Protein AF-A0A530JZQ2-F1 (afdb_monomer_lite)

Structure (mmCIF, N/CA/C/O backbone):
data_AF-A0A530JZQ2-F1
#
_entry.id   AF-A0A530JZQ2-F1
#
loop_
_atom_site.group_PDB
_atom_site.id
_atom_site.type_symbol
_atom_site.label_atom_id
_atom_site.label_alt_id
_atom_site.label_comp_id
_atom_site.label_asym_id
_atom_site.label_entity_id
_atom_site.label_seq_id
_atom_site.pdbx_PDB_ins_code
_atom_site.Cartn_x
_atom_site.C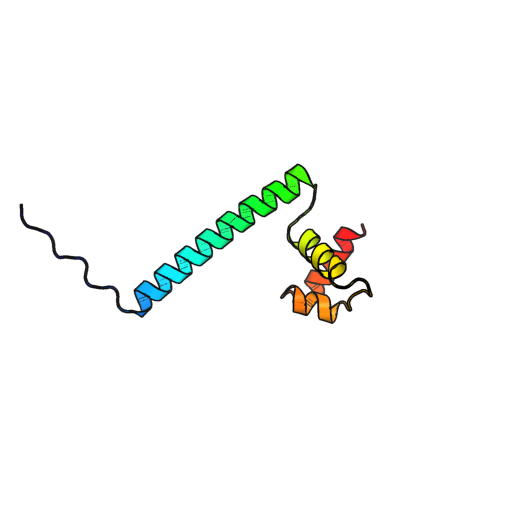artn_y
_atom_site.Cartn_z
_atom_site.occupancy
_atom_site.B_iso_or_equiv
_atom_site.auth_seq_id
_atom_site.auth_comp_id
_atom_site.auth_asym_id
_atom_site.auth_atom_id
_atom_site.pdbx_PDB_model_num
ATOM 1 N N . MET A 1 1 ? 18.252 9.742 -51.517 1.00 56.72 1 MET A N 1
ATOM 2 C CA . MET A 1 1 ? 18.048 9.786 -50.053 1.00 56.72 1 MET A CA 1
ATOM 3 C C . MET A 1 1 ? 18.892 8.682 -49.439 1.00 56.72 1 MET A C 1
ATOM 5 O O . MET A 1 1 ? 18.596 7.521 -49.677 1.00 56.72 1 MET A O 1
ATOM 9 N N . VAL A 1 2 ? 19.991 9.021 -48.760 1.00 49.62 2 VAL A N 1
ATOM 10 C CA . VAL A 1 2 ? 20.849 8.027 -48.094 1.00 49.62 2 VAL A CA 1
ATOM 11 C C . VAL A 1 2 ? 20.134 7.586 -46.821 1.00 49.62 2 VAL A C 1
ATOM 13 O O . VAL A 1 2 ? 19.890 8.409 -45.940 1.00 49.62 2 VAL A O 1
ATOM 16 N N . ALA A 1 3 ? 19.746 6.313 -46.751 1.00 56.12 3 ALA A N 1
ATOM 17 C CA . ALA A 1 3 ? 19.240 5.715 -45.525 1.00 56.12 3 ALA A CA 1
ATOM 18 C C . ALA A 1 3 ? 20.338 5.818 -44.456 1.00 56.12 3 ALA A C 1
ATOM 20 O O . ALA A 1 3 ? 21.430 5.276 -44.627 1.00 56.12 3 ALA A O 1
ATOM 21 N N . GLY A 1 4 ? 20.068 6.569 -43.386 1.00 69.06 4 GLY A N 1
ATOM 22 C CA . GLY A 1 4 ? 20.948 6.610 -42.222 1.00 69.06 4 GLY A CA 1
ATOM 23 C C . GLY A 1 4 ? 21.112 5.206 -41.621 1.00 69.06 4 GLY A C 1
ATOM 24 O O . GLY A 1 4 ? 20.242 4.354 -41.831 1.00 69.06 4 GLY A O 1
ATOM 25 N N . PRO A 1 5 ? 22.205 4.938 -40.885 1.00 69.62 5 PRO A N 1
ATOM 26 C CA . PRO A 1 5 ? 22.450 3.620 -40.314 1.00 69.62 5 P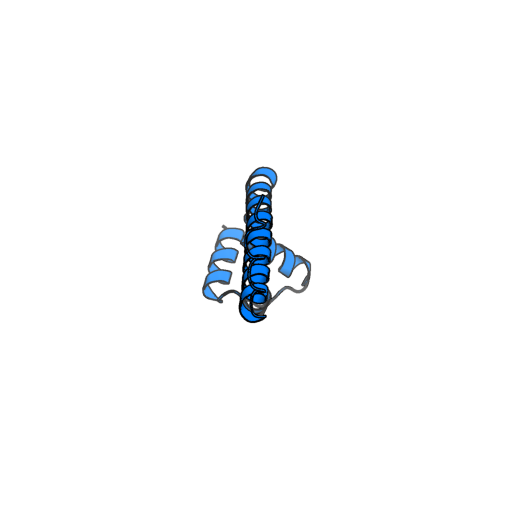RO A CA 1
ATOM 27 C C . PRO A 1 5 ? 21.263 3.196 -39.447 1.00 69.62 5 PRO A C 1
ATOM 29 O O . PRO A 1 5 ? 20.791 3.977 -38.616 1.00 69.62 5 PRO A O 1
ATOM 32 N N . LEU A 1 6 ? 20.787 1.960 -39.628 1.00 62.47 6 LEU A N 1
ATOM 33 C CA . LEU A 1 6 ? 19.820 1.365 -38.709 1.00 62.47 6 LEU A CA 1
ATOM 34 C C . LEU A 1 6 ? 20.412 1.426 -37.290 1.00 62.47 6 LEU A C 1
ATOM 36 O O . LEU A 1 6 ? 21.595 1.113 -37.120 1.00 62.47 6 LEU A O 1
ATOM 40 N N . PRO A 1 7 ? 19.638 1.851 -36.273 1.00 68.38 7 PRO A N 1
ATOM 41 C CA . PRO A 1 7 ? 20.138 1.913 -34.910 1.00 68.38 7 PRO A CA 1
ATOM 42 C C . PRO A 1 7 ? 20.656 0.531 -34.515 1.00 68.38 7 PRO A C 1
ATOM 44 O O . PRO A 1 7 ? 19.953 -0.468 -34.670 1.00 68.38 7 PRO A O 1
ATOM 47 N N . ALA A 1 8 ? 21.902 0.485 -34.039 1.00 67.19 8 ALA A N 1
ATOM 48 C CA . ALA A 1 8 ? 22.531 -0.759 -33.622 1.00 67.19 8 ALA A CA 1
ATOM 49 C C . ALA A 1 8 ? 21.621 -1.483 -32.613 1.00 67.19 8 ALA A C 1
ATOM 51 O O . ALA A 1 8 ? 21.084 -0.822 -31.713 1.00 67.19 8 ALA A O 1
ATOM 52 N N . PRO A 1 9 ? 21.437 -2.809 -32.745 1.00 64.19 9 PRO A N 1
ATOM 53 C CA . PRO A 1 9 ? 20.584 -3.562 -31.841 1.00 64.19 9 PRO A CA 1
ATOM 54 C C . PRO A 1 9 ? 21.049 -3.325 -30.405 1.00 64.19 9 PRO A C 1
ATOM 56 O O . PRO A 1 9 ? 22.234 -3.455 -30.076 1.00 64.19 9 PRO A O 1
ATOM 59 N N . SER A 1 10 ? 20.125 -2.906 -29.542 1.00 68.81 10 SER A N 1
ATOM 60 C CA . SER A 1 10 ? 20.412 -2.769 -28.124 1.00 68.81 10 SER A CA 1
ATOM 61 C C . SER A 1 10 ? 20.829 -4.137 -27.598 1.00 68.81 10 SER A C 1
ATOM 63 O O . SER A 1 10 ? 20.111 -5.116 -27.763 1.00 68.81 10 SER A O 1
ATOM 65 N N . GLY A 1 11 ? 21.989 -4.222 -26.944 1.00 76.50 11 GLY A N 1
ATOM 66 C CA . GLY A 1 11 ? 22.357 -5.454 -26.251 1.00 76.50 11 GLY A CA 1
ATOM 67 C C . GLY A 1 11 ? 21.246 -5.868 -25.268 1.00 76.50 11 GLY A C 1
ATOM 68 O O . GLY A 1 11 ? 20.552 -4.991 -24.740 1.00 76.50 11 GLY A O 1
ATOM 69 N N . PRO A 1 12 ? 21.090 -7.166 -24.964 1.00 75.06 12 PRO A N 1
ATOM 70 C CA . PRO A 1 12 ? 19.969 -7.696 -24.179 1.00 75.06 12 PRO A CA 1
ATOM 71 C C . PRO A 1 12 ? 19.754 -6.992 -22.823 1.00 75.06 12 PRO A C 1
ATOM 73 O O . PRO A 1 12 ? 18.626 -6.900 -22.340 1.00 75.06 12 PRO A O 1
ATOM 76 N N . GLY A 1 13 ? 20.806 -6.418 -22.224 1.00 87.69 13 GLY A N 1
ATOM 77 C CA . GLY A 1 13 ? 20.697 -5.586 -21.019 1.00 87.69 13 GLY A CA 1
ATOM 78 C C . GLY A 1 13 ? 19.971 -4.246 -21.227 1.00 87.69 13 GLY A C 1
ATOM 79 O O . GLY A 1 13 ? 19.184 -3.838 -20.373 1.00 87.69 13 GLY A O 1
ATOM 80 N N . LYS A 1 14 ? 20.177 -3.574 -22.369 1.00 91.31 14 LYS A N 1
ATOM 81 C CA . LYS A 1 14 ? 19.517 -2.297 -22.703 1.00 91.31 14 LYS A CA 1
ATOM 82 C C . LYS A 1 14 ? 18.023 -2.492 -22.961 1.00 91.31 14 LYS A C 1
ATOM 84 O O . LYS A 1 14 ? 17.220 -1.687 -22.492 1.00 91.31 14 LYS A O 1
ATOM 89 N N . ASP A 1 15 ? 17.645 -3.565 -23.654 1.00 93.50 15 ASP A N 1
ATOM 90 C CA . ASP A 1 15 ? 16.233 -3.879 -23.899 1.00 93.50 15 ASP A CA 1
ATOM 91 C C . ASP A 1 15 ? 15.511 -4.301 -22.618 1.00 93.50 15 ASP A C 1
ATOM 93 O O . ASP A 1 15 ? 14.416 -3.805 -22.342 1.00 93.50 15 ASP A O 1
ATOM 97 N N . ARG A 1 16 ? 16.158 -5.113 -21.769 1.00 94.94 16 ARG A N 1
ATOM 98 C CA . ARG A 1 16 ? 15.630 -5.470 -20.445 1.00 94.94 16 ARG A CA 1
ATOM 99 C C . ARG A 1 16 ? 15.407 -4.234 -19.569 1.00 94.94 16 ARG A C 1
ATOM 101 O O . ARG A 1 16 ? 14.346 -4.104 -18.965 1.00 94.94 16 ARG A O 1
ATOM 108 N N . LEU A 1 17 ? 16.364 -3.303 -19.524 1.00 95.75 17 LEU A N 1
ATOM 109 C CA . LEU A 1 17 ? 16.215 -2.049 -18.778 1.00 95.75 17 LEU A CA 1
ATOM 110 C C . LEU A 1 17 ? 15.069 -1.189 -19.330 1.00 95.75 17 LEU A C 1
ATOM 112 O O . LEU A 1 17 ? 14.260 -0.665 -18.565 1.00 95.75 17 LEU A O 1
ATOM 116 N N . ARG A 1 18 ? 14.965 -1.060 -20.658 1.00 95.75 18 ARG A N 1
ATOM 117 C CA . ARG A 1 18 ? 13.881 -0.304 -21.302 1.00 95.75 18 ARG A CA 1
ATOM 118 C C . ARG A 1 18 ? 12.513 -0.889 -20.953 1.00 95.75 18 ARG A C 1
ATOM 120 O O . ARG A 1 18 ? 11.588 -0.125 -20.673 1.00 95.75 18 ARG A O 1
ATOM 127 N N . LEU A 1 19 ? 12.388 -2.216 -20.951 1.00 96.12 19 LEU A N 1
ATOM 128 C CA . LEU A 1 19 ? 11.169 -2.906 -20.537 1.00 96.12 19 LEU A CA 1
ATOM 129 C C . LEU A 1 19 ? 10.834 -2.610 -19.071 1.00 96.12 19 LEU A C 1
ATOM 131 O O . LEU A 1 19 ? 9.719 -2.179 -18.787 1.00 96.12 19 LEU A O 1
ATOM 135 N N . TRP A 1 20 ? 11.800 -2.749 -18.160 1.00 97.56 20 TRP A N 1
ATOM 136 C CA . TRP A 1 20 ? 11.604 -2.433 -16.742 1.00 97.56 20 TRP A CA 1
ATOM 137 C C . TRP A 1 20 ? 11.141 -0.995 -16.510 1.00 97.56 20 TRP A C 1
ATOM 139 O O . TRP A 1 20 ? 10.202 -0.765 -15.753 1.00 97.56 20 TRP A O 1
ATOM 149 N N . ILE A 1 21 ? 11.737 -0.020 -17.202 1.00 98.00 21 ILE A N 1
ATOM 150 C CA . ILE A 1 21 ? 11.323 1.386 -17.096 1.00 98.00 21 ILE A CA 1
ATOM 151 C C . ILE A 1 21 ? 9.889 1.579 -17.605 1.00 98.00 21 ILE A C 1
ATOM 153 O O . ILE A 1 21 ? 9.128 2.339 -17.005 1.00 98.00 21 ILE A O 1
ATOM 157 N N . ARG A 1 22 ? 9.501 0.909 -18.697 1.00 97.94 22 ARG A N 1
ATOM 158 C CA . ARG A 1 22 ? 8.125 0.970 -19.219 1.00 97.94 22 ARG A CA 1
ATOM 159 C C . ARG A 1 22 ? 7.122 0.384 -18.227 1.00 97.94 22 ARG A C 1
ATOM 161 O O . ARG A 1 22 ? 6.111 1.029 -17.971 1.00 97.94 22 ARG A O 1
ATOM 168 N N . LEU A 1 23 ? 7.430 -0.770 -17.634 1.00 98.31 23 LEU A N 1
ATOM 169 C CA . LEU A 1 23 ? 6.600 -1.391 -16.598 1.00 98.31 23 LEU A CA 1
ATOM 170 C C . LEU A 1 23 ? 6.474 -0.492 -15.364 1.00 98.31 23 LEU A C 1
ATOM 172 O O . LEU A 1 23 ? 5.366 -0.249 -14.896 1.00 98.31 23 LEU A O 1
ATOM 176 N N . LEU A 1 24 ? 7.584 0.081 -14.890 1.00 98.06 24 LEU A N 1
ATOM 177 C CA . LEU A 1 24 ? 7.576 1.000 -13.751 1.00 98.06 24 LEU A CA 1
ATOM 178 C C . LEU A 1 24 ? 6.727 2.248 -14.027 1.00 98.06 24 LEU A C 1
ATOM 180 O O . LEU A 1 24 ? 5.986 2.694 -13.154 1.00 98.06 24 LEU A O 1
ATOM 184 N N . ARG A 1 25 ? 6.815 2.817 -15.236 1.00 98.31 25 ARG A N 1
ATOM 185 C CA . ARG A 1 25 ? 5.974 3.956 -15.635 1.00 98.31 25 ARG A CA 1
ATOM 186 C C . ARG A 1 25 ? 4.499 3.576 -15.661 1.00 98.31 25 ARG A C 1
ATOM 188 O O . ARG A 1 25 ? 3.704 4.301 -15.080 1.00 98.31 25 ARG A O 1
ATOM 195 N N . ALA A 1 26 ? 4.155 2.442 -16.271 1.00 98.38 26 ALA A N 1
ATOM 196 C CA . ALA A 1 26 ? 2.779 1.957 -16.311 1.00 98.38 26 ALA A CA 1
ATOM 197 C C . ALA A 1 26 ? 2.21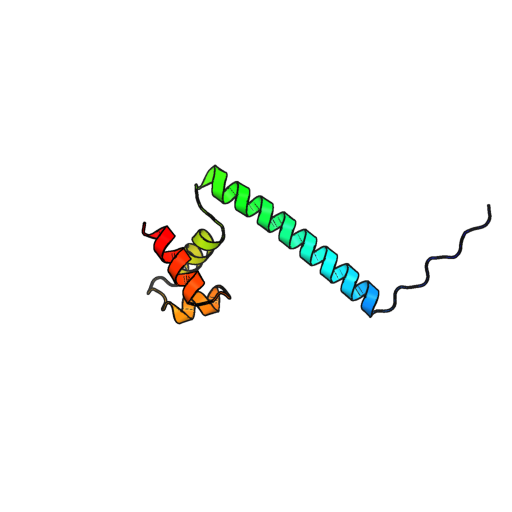4 1.741 -14.896 1.00 98.38 26 ALA A C 1
ATOM 199 O O . ALA A 1 26 ? 1.139 2.254 -14.595 1.00 98.38 26 ALA A O 1
ATOM 200 N N . SER A 1 27 ? 2.971 1.084 -14.007 1.00 97.56 27 SER A N 1
ATOM 201 C CA . SER A 1 27 ? 2.581 0.883 -12.601 1.00 97.56 27 SER A CA 1
ATOM 202 C C . SER A 1 27 ? 2.318 2.210 -11.895 1.00 97.56 27 SER A C 1
ATOM 204 O O . SER A 1 27 ? 1.263 2.398 -11.302 1.00 97.56 27 SER A O 1
ATOM 206 N N . ARG A 1 28 ? 3.236 3.178 -12.026 1.00 97.06 28 ARG A N 1
ATOM 207 C CA . ARG A 1 28 ? 3.089 4.506 -11.409 1.00 97.06 28 ARG A CA 1
ATOM 208 C C . ARG A 1 28 ? 1.870 5.264 -11.922 1.00 97.06 28 ARG A C 1
ATOM 210 O O . ARG A 1 28 ? 1.202 5.921 -11.133 1.00 97.06 28 ARG A O 1
ATOM 217 N N . THR A 1 29 ? 1.583 5.188 -13.221 1.00 98.31 29 THR A N 1
ATOM 218 C CA . THR A 1 29 ? 0.394 5.823 -13.804 1.00 98.31 29 THR A CA 1
ATOM 219 C C . THR A 1 29 ? -0.887 5.209 -13.246 1.00 98.31 29 THR A C 1
ATOM 221 O O . THR A 1 29 ? -1.785 5.946 -12.849 1.00 98.31 29 THR A O 1
ATOM 224 N N . ILE A 1 30 ? -0.955 3.878 -13.161 1.00 97.62 30 ILE A N 1
ATOM 225 C CA . ILE A 1 30 ? -2.116 3.168 -12.607 1.00 97.62 30 ILE A CA 1
ATOM 226 C C . ILE A 1 30 ? -2.297 3.505 -11.120 1.00 97.62 30 ILE A C 1
ATOM 228 O O . ILE A 1 30 ? -3.399 3.844 -10.696 1.00 97.62 30 ILE A O 1
ATOM 232 N N . GLU A 1 31 ? -1.221 3.467 -10.331 1.00 96.44 31 GLU A N 1
ATOM 233 C CA . GLU A 1 31 ? -1.269 3.802 -8.904 1.00 96.44 31 GLU A CA 1
ATOM 234 C C . GLU A 1 31 ? -1.697 5.250 -8.651 1.00 96.44 31 GLU A C 1
ATOM 236 O O . GLU A 1 31 ? -2.446 5.506 -7.709 1.00 96.44 31 GLU A O 1
ATOM 241 N N . ALA A 1 32 ? -1.222 6.201 -9.460 1.00 97.69 32 ALA A N 1
ATOM 242 C CA . ALA A 1 32 ? -1.595 7.605 -9.325 1.00 97.69 32 ALA A CA 1
ATOM 243 C C . ALA A 1 32 ? -3.100 7.800 -9.550 1.00 97.69 32 ALA A C 1
ATOM 245 O O . ALA A 1 32 ? -3.767 8.426 -8.729 1.00 97.69 32 ALA A O 1
ATOM 246 N N . GLU A 1 33 ? -3.639 7.197 -10.610 1.00 97.75 33 GLU A N 1
ATOM 247 C CA . GLU A 1 33 ? -5.071 7.244 -10.901 1.00 97.75 33 GLU A CA 1
ATOM 248 C C . GLU A 1 33 ? -5.895 6.595 -9.780 1.00 97.75 33 GLU A C 1
ATOM 250 O O . GLU A 1 33 ? -6.880 7.166 -9.313 1.00 97.75 33 GLU A O 1
ATOM 255 N N . LEU A 1 34 ? -5.465 5.430 -9.285 1.00 97.06 34 LEU A N 1
ATOM 256 C CA . LEU A 1 34 ? -6.156 4.738 -8.198 1.00 97.06 34 LEU A CA 1
ATOM 257 C C . LEU A 1 34 ? -6.167 5.565 -6.906 1.00 97.06 34 LEU A C 1
ATOM 259 O O . LEU A 1 34 ? -7.194 5.646 -6.235 1.00 97.06 34 LEU A O 1
ATOM 263 N N . ARG A 1 35 ? -5.047 6.213 -6.561 1.00 97.19 35 ARG A N 1
ATOM 264 C CA . ARG A 1 35 ? -4.958 7.099 -5.389 1.00 97.19 35 ARG A CA 1
ATOM 265 C C . ARG A 1 35 ? -5.912 8.282 -5.504 1.00 97.19 35 ARG A C 1
ATOM 267 O O . ARG A 1 35 ? -6.574 8.608 -4.521 1.00 97.19 35 ARG A O 1
ATOM 274 N N . GLU A 1 36 ? -6.000 8.896 -6.680 1.00 97.75 36 GLU A N 1
ATOM 275 C CA . GLU A 1 36 ? -6.914 10.014 -6.912 1.00 97.75 36 GLU A CA 1
ATOM 276 C C . GLU A 1 36 ? -8.378 9.587 -6.790 1.00 97.75 36 GLU A C 1
ATOM 278 O O . GLU A 1 36 ? -9.151 10.272 -6.119 1.00 97.75 36 GLU 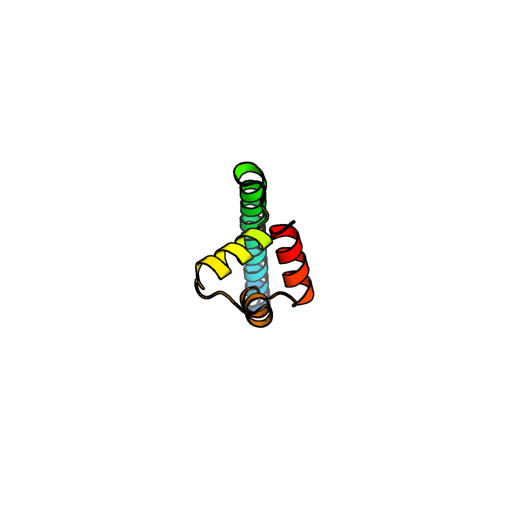A O 1
ATOM 283 N N . ARG A 1 37 ? -8.755 8.435 -7.355 1.00 97.69 37 ARG A N 1
ATOM 284 C CA . ARG A 1 37 ? -10.118 7.893 -7.220 1.00 97.69 37 ARG A CA 1
ATOM 285 C C . ARG A 1 37 ? -10.460 7.547 -5.778 1.00 97.69 37 ARG A C 1
ATOM 287 O O . ARG A 1 37 ? -11.475 8.007 -5.271 1.00 97.69 37 ARG A O 1
ATOM 294 N N . LEU A 1 38 ? -9.581 6.824 -5.079 1.00 97.25 38 LEU A N 1
ATOM 295 C CA . LEU A 1 38 ? -9.774 6.481 -3.664 1.00 97.25 38 LEU A CA 1
ATOM 296 C C . LEU A 1 38 ? -9.958 7.723 -2.789 1.00 97.25 38 LEU A C 1
ATOM 298 O O . LEU A 1 38 ? -10.803 7.736 -1.892 1.00 97.25 38 LEU A O 1
ATOM 302 N N . LYS A 1 39 ? -9.199 8.784 -3.070 1.00 96.12 39 LYS A N 1
ATOM 303 C CA . LYS A 1 39 ? -9.324 10.048 -2.350 1.00 96.12 39 LYS A CA 1
ATOM 304 C C . LYS A 1 39 ? -10.641 10.758 -2.666 1.00 96.12 39 LYS A C 1
ATOM 306 O O . LYS A 1 39 ? -11.310 11.204 -1.741 1.00 96.12 39 LYS A O 1
ATOM 311 N N . LYS A 1 40 ? -11.003 10.884 -3.946 1.00 97.69 40 LYS A N 1
ATOM 312 C CA . LYS A 1 40 ? -12.179 11.656 -4.386 1.00 97.69 40 LYS A CA 1
ATOM 313 C C . LYS A 1 40 ? -13.501 10.965 -4.074 1.00 97.69 40 LYS A C 1
ATOM 315 O O . LYS A 1 40 ? -14.438 11.631 -3.656 1.00 97.69 40 LYS A O 1
ATOM 320 N N . GLU A 1 41 ? -13.572 9.658 -4.286 1.00 97.75 41 GLU A N 1
ATOM 321 C CA . GLU A 1 41 ? -14.823 8.898 -4.203 1.00 97.75 41 GLU A CA 1
ATOM 322 C C . GLU A 1 41 ? -15.049 8.298 -2.810 1.00 97.75 41 GLU A C 1
ATOM 324 O O . GLU A 1 41 ? -16.191 8.149 -2.387 1.00 97.75 41 GLU A O 1
ATOM 329 N N . PHE A 1 42 ? -13.974 7.989 -2.075 1.00 95.38 42 PHE A N 1
ATOM 330 C CA . PHE A 1 42 ? -14.059 7.232 -0.819 1.00 95.38 42 PHE A CA 1
ATOM 331 C C . PHE A 1 42 ? -13.352 7.899 0.367 1.00 95.38 42 PHE A C 1
ATOM 333 O O . PHE A 1 42 ? -13.314 7.322 1.452 1.00 95.38 42 PHE A O 1
ATOM 340 N N . ASN A 1 43 ? -12.763 9.089 0.182 1.00 94.88 43 ASN A N 1
ATOM 341 C CA . ASN A 1 43 ? -11.993 9.802 1.209 1.00 94.88 43 ASN A CA 1
ATOM 342 C C . ASN A 1 43 ? -10.925 8.921 1.898 1.00 94.88 43 ASN A C 1
ATOM 344 O O . ASN A 1 43 ? -10.655 9.030 3.096 1.00 94.88 43 ASN A O 1
ATOM 348 N N . THR A 1 44 ? -10.310 8.013 1.138 1.00 95.12 44 THR A N 1
ATOM 349 C CA . THR A 1 44 ? -9.307 7.080 1.658 1.00 95.12 44 THR A CA 1
ATOM 350 C C . THR A 1 44 ? -8.015 7.137 0.855 1.00 95.12 44 THR A C 1
ATOM 352 O O . THR A 1 44 ? -7.879 7.876 -0.119 1.00 95.12 44 THR A O 1
ATOM 355 N N . THR A 1 45 ? -7.019 6.377 1.297 1.00 94.88 45 THR A N 1
ATOM 356 C CA . THR A 1 45 ? -5.730 6.261 0.615 1.00 94.88 45 THR A CA 1
ATOM 357 C C . THR A 1 45 ? -5.462 4.810 0.259 1.00 94.88 45 THR A C 1
ATOM 359 O O . THR A 1 45 ? -5.983 3.904 0.907 1.00 94.88 45 THR A O 1
ATOM 362 N N . LEU A 1 46 ? -4.610 4.590 -0.742 1.00 93.56 46 LEU A N 1
ATOM 363 C CA . LEU A 1 46 ? -4.239 3.241 -1.167 1.00 93.56 46 LEU A CA 1
ATOM 364 C C . LEU A 1 46 ? -3.707 2.370 -0.003 1.00 93.56 46 LEU A C 1
ATOM 366 O O . LEU A 1 46 ? -4.261 1.298 0.199 1.00 93.56 46 LEU A O 1
ATOM 370 N N . PRO A 1 47 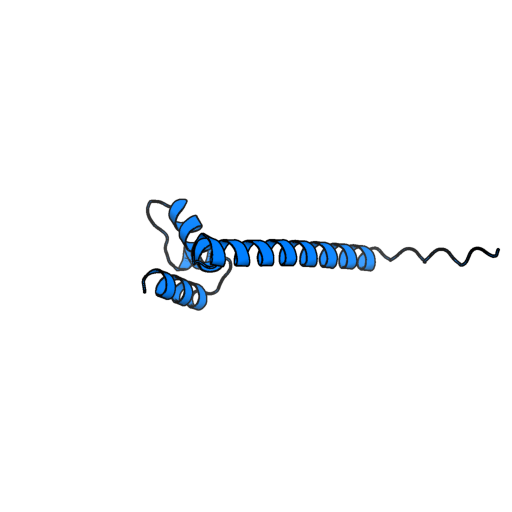? -2.791 2.845 0.873 1.00 93.06 47 PRO A N 1
ATOM 371 C CA . PRO A 1 47 ? -2.336 2.040 2.013 1.00 93.06 47 PRO A CA 1
ATOM 372 C C . PRO A 1 47 ? -3.440 1.687 3.020 1.00 93.06 47 PRO A C 1
ATOM 374 O O . PRO A 1 47 ? -3.441 0.597 3.582 1.00 93.06 47 PRO A O 1
ATOM 377 N N . ARG A 1 48 ? -4.390 2.602 3.259 1.00 94.12 48 ARG A N 1
ATOM 378 C CA . ARG A 1 48 ? -5.544 2.340 4.134 1.00 94.12 48 ARG A CA 1
ATOM 379 C C . ARG A 1 48 ? -6.463 1.282 3.526 1.00 94.12 48 ARG A C 1
ATOM 381 O O . ARG A 1 48 ? -6.902 0.378 4.229 1.00 94.12 48 ARG A O 1
ATOM 388 N N . PHE A 1 49 ? -6.729 1.391 2.224 1.00 95.25 49 PHE A N 1
ATOM 389 C CA . PHE A 1 49 ? -7.485 0.392 1.477 1.00 95.25 49 PHE A CA 1
ATOM 390 C C . PHE A 1 49 ? -6.810 -0.981 1.538 1.00 95.25 49 PHE A C 1
ATOM 392 O O . PHE A 1 49 ? -7.483 -1.959 1.842 1.00 95.25 49 PHE A O 1
ATOM 399 N N . ASP A 1 50 ? -5.495 -1.055 1.328 1.00 94.25 50 ASP A N 1
ATOM 400 C CA . ASP A 1 50 ? -4.773 -2.328 1.321 1.00 94.25 50 ASP A CA 1
ATOM 401 C C . ASP A 1 50 ? -4.847 -3.043 2.680 1.00 94.25 50 ASP A C 1
ATOM 403 O O . ASP A 1 50 ? -5.054 -4.258 2.721 1.00 94.25 50 ASP A O 1
ATOM 407 N N . VAL A 1 51 ? -4.766 -2.297 3.791 1.00 94.81 51 VAL A N 1
ATOM 408 C CA . VAL A 1 51 ? -5.000 -2.834 5.145 1.00 94.81 51 VAL A CA 1
ATOM 409 C C . VAL A 1 51 ? -6.413 -3.404 5.272 1.00 94.81 51 VAL A C 1
ATOM 411 O O . VAL A 1 51 ? -6.576 -4.555 5.675 1.00 94.81 51 VAL A O 1
ATOM 414 N N . MET A 1 52 ? -7.439 -2.633 4.900 1.00 94.25 52 MET A N 1
ATOM 415 C CA . MET A 1 52 ? -8.833 -3.084 4.993 1.00 94.25 52 MET A CA 1
ATOM 416 C C . MET A 1 52 ? -9.101 -4.300 4.099 1.00 94.25 52 MET A C 1
ATOM 418 O O . MET A 1 52 ? -9.777 -5.231 4.519 1.00 94.25 52 MET A O 1
ATOM 422 N N . ALA A 1 53 ? -8.534 -4.334 2.892 1.00 94.75 53 ALA A N 1
ATOM 423 C CA . ALA A 1 53 ? -8.656 -5.456 1.969 1.00 94.75 53 ALA A CA 1
ATOM 424 C C . ALA A 1 53 ? -7.932 -6.713 2.480 1.00 94.75 53 ALA A C 1
ATOM 426 O O . ALA A 1 53 ? -8.394 -7.828 2.239 1.00 94.75 53 ALA A O 1
ATOM 427 N N . ALA A 1 54 ? -6.801 -6.555 3.177 1.00 94.44 54 ALA A N 1
ATOM 428 C CA . ALA A 1 54 ? -6.112 -7.662 3.834 1.00 94.44 54 ALA A CA 1
ATOM 429 C C . ALA A 1 54 ? -6.957 -8.243 4.976 1.00 94.44 54 ALA A C 1
ATOM 431 O O . ALA A 1 54 ? -7.169 -9.452 5.009 1.00 94.44 54 ALA A O 1
ATOM 432 N N . LEU A 1 55 ? -7.502 -7.387 5.845 1.00 94.00 55 LEU A N 1
ATOM 433 C CA . LEU A 1 55 ? -8.386 -7.800 6.940 1.00 94.00 55 LEU A CA 1
ATOM 434 C C . LEU A 1 55 ? -9.695 -8.415 6.428 1.00 94.00 55 LEU A C 1
ATOM 436 O O . LEU A 1 55 ? -10.152 -9.414 6.964 1.00 94.00 55 LEU A O 1
ATOM 440 N N . TYR A 1 56 ? -10.263 -7.888 5.341 1.00 95.12 56 TYR A N 1
ATOM 441 C CA . TYR A 1 56 ? -11.456 -8.461 4.712 1.00 95.12 56 TYR A CA 1
ATOM 442 C C . TYR A 1 56 ? -11.244 -9.913 4.251 1.00 95.12 56 TYR A C 1
ATOM 444 O O . TYR A 1 56 ? -12.169 -10.719 4.293 1.00 95.12 56 TYR A O 1
ATOM 452 N N . ARG A 1 57 ? -10.024 -10.264 3.825 1.00 93.88 57 ARG A N 1
ATOM 453 C CA . ARG A 1 57 ? -9.664 -11.634 3.423 1.00 93.88 57 ARG A CA 1
ATOM 454 C C . ARG A 1 57 ? -9.330 -12.560 4.599 1.00 93.88 57 ARG A C 1
ATOM 456 O O . ARG A 1 57 ? -9.253 -13.762 4.376 1.00 93.88 57 ARG A O 1
ATOM 463 N N . ALA A 1 58 ? -9.126 -12.017 5.799 1.00 93.94 58 ALA A N 1
ATOM 464 C CA . ALA A 1 58 ? -8.783 -12.745 7.021 1.00 93.94 58 ALA A CA 1
ATOM 465 C C . ALA A 1 58 ? -9.805 -12.404 8.128 1.00 93.94 58 ALA A C 1
ATOM 467 O O . ALA A 1 58 ? -9.517 -11.576 8.997 1.00 93.94 58 ALA A O 1
ATOM 468 N N . PRO A 1 59 ? -11.026 -12.974 8.074 1.00 91.25 59 PRO A N 1
ATOM 469 C CA . PRO A 1 59 ? -12.138 -12.586 8.948 1.00 91.25 59 PRO A CA 1
ATOM 470 C C . PRO A 1 59 ? -11.884 -12.865 10.440 1.00 91.25 59 PRO A C 1
ATOM 472 O O . PRO A 1 59 ? -12.440 -12.179 11.293 1.00 91.25 59 PRO A O 1
ATOM 475 N N . GLU A 1 60 ? -11.016 -13.822 10.766 1.00 93.44 60 GLU A N 1
ATOM 476 C CA . GLU A 1 60 ? -10.502 -14.095 12.116 1.00 93.44 60 GLU A CA 1
ATOM 477 C C . GLU A 1 60 ? -9.519 -13.034 12.650 1.00 93.44 60 GLU A C 1
ATOM 479 O O . GLU A 1 60 ? -9.134 -13.071 13.820 1.00 93.44 60 GLU A O 1
ATOM 484 N N . GLY A 1 61 ? -9.135 -12.068 11.814 1.00 90.88 61 GLY A N 1
ATOM 485 C CA . GLY A 1 61 ? -8.131 -11.059 12.116 1.00 90.88 61 GLY A CA 1
ATOM 486 C C . GLY A 1 61 ? -6.717 -11.494 11.731 1.00 90.88 61 GLY A C 1
ATOM 487 O O . GLY A 1 61 ? -6.454 -12.626 11.335 1.00 90.88 61 GLY A O 1
ATOM 488 N N . MET A 1 62 ? -5.777 -10.556 11.823 1.00 92.81 62 MET A N 1
ATOM 489 C CA . MET A 1 62 ? -4.384 -10.767 11.432 1.00 92.81 62 MET A CA 1
ATOM 490 C C . MET A 1 62 ? -3.453 -10.110 12.452 1.00 92.81 62 MET A C 1
ATOM 492 O O . MET A 1 62 ? -3.715 -8.996 12.909 1.00 92.81 62 MET A O 1
ATOM 496 N N . LEU A 1 63 ? -2.348 -10.777 12.799 1.00 93.56 63 LEU A N 1
ATOM 497 C CA . LEU A 1 63 ? -1.308 -10.158 13.621 1.00 93.56 63 LEU A CA 1
ATOM 498 C C . LEU A 1 63 ? -0.636 -9.017 12.851 1.00 93.56 63 LEU A C 1
ATOM 500 O O . LEU A 1 63 ? -0.459 -9.085 11.635 1.00 93.56 63 LEU A O 1
ATOM 504 N N . MET A 1 64 ? -0.161 -7.995 13.564 1.00 92.69 64 MET A N 1
ATOM 505 C CA . MET A 1 64 ? 0.547 -6.865 12.943 1.00 92.69 64 MET A CA 1
ATOM 506 C C . MET A 1 64 ? 1.778 -7.301 12.134 1.00 92.69 64 MET A C 1
ATOM 508 O O . MET A 1 64 ? 2.050 -6.736 11.078 1.00 92.69 64 MET A O 1
ATOM 512 N N . SER A 1 65 ? 2.498 -8.328 12.598 1.00 92.31 65 SER A N 1
ATOM 513 C CA . SER A 1 65 ? 3.654 -8.917 11.906 1.00 92.31 65 SER A CA 1
ATOM 514 C C . SER A 1 65 ? 3.292 -9.633 10.605 1.00 92.31 65 SER A C 1
ATOM 516 O O . SER A 1 65 ? 4.119 -9.747 9.700 1.00 92.31 65 SER A O 1
ATOM 518 N N . ASP A 1 66 ? 2.071 -10.152 10.519 1.00 92.75 66 ASP A N 1
ATOM 519 C CA . ASP A 1 66 ? 1.572 -10.810 9.317 1.00 92.75 66 ASP A CA 1
ATOM 520 C C . ASP A 1 66 ? 1.048 -9.772 8.332 1.00 92.75 66 ASP A C 1
ATOM 522 O O . ASP A 1 66 ? 1.354 -9.852 7.143 1.00 92.75 66 ASP A O 1
ATOM 526 N N . LEU A 1 67 ? 0.379 -8.733 8.839 1.00 93.44 67 LEU A N 1
ATOM 527 C CA . LEU A 1 67 ? -0.095 -7.608 8.043 1.00 93.44 67 LEU A CA 1
ATOM 528 C C . LEU A 1 67 ? 1.066 -6.839 7.398 1.00 93.44 67 LEU A C 1
ATOM 530 O O . LEU A 1 67 ? 1.016 -6.534 6.209 1.00 93.44 67 LEU A O 1
ATOM 534 N N . SER A 1 68 ? 2.144 -6.572 8.139 1.00 93.88 68 SER A N 1
ATOM 535 C CA . SER A 1 68 ? 3.330 -5.886 7.606 1.00 93.88 68 SER A CA 1
ATOM 536 C C . SER A 1 68 ? 4.053 -6.697 6.536 1.00 93.88 68 SER A C 1
ATOM 538 O O . SER A 1 68 ? 4.423 -6.153 5.494 1.00 93.88 68 SER A O 1
ATOM 540 N N . ARG A 1 69 ? 4.173 -8.013 6.743 1.00 91.56 69 ARG A N 1
ATOM 541 C CA . ARG A 1 69 ? 4.731 -8.946 5.760 1.00 91.56 69 ARG A CA 1
ATOM 542 C C . ARG A 1 69 ? 3.865 -9.028 4.507 1.00 91.56 69 ARG A C 1
ATOM 544 O O . ARG A 1 69 ? 4.404 -8.998 3.406 1.00 91.56 69 ARG A O 1
ATOM 551 N N . PHE A 1 70 ? 2.545 -9.099 4.666 1.00 91.69 70 PHE A N 1
ATOM 552 C CA . PHE A 1 70 ? 1.599 -9.162 3.554 1.00 91.69 70 PHE A CA 1
ATOM 553 C C . PHE A 1 70 ? 1.622 -7.884 2.706 1.00 91.69 70 PHE A C 1
ATOM 555 O O . PHE A 1 70 ? 1.639 -7.952 1.481 1.00 91.69 70 PHE A O 1
ATOM 562 N N . LEU A 1 71 ? 1.675 -6.720 3.357 1.00 92.50 71 LEU A N 1
ATOM 563 C CA . LEU A 1 71 ? 1.702 -5.416 2.693 1.00 92.50 71 LEU A CA 1
ATOM 564 C C . LEU A 1 71 ? 3.096 -5.002 2.202 1.00 92.50 71 LEU A C 1
ATOM 566 O O . LEU A 1 71 ? 3.223 -3.959 1.566 1.00 92.50 71 LEU A O 1
ATOM 570 N N . LEU A 1 72 ? 4.133 -5.800 2.480 1.00 93.06 72 LEU A N 1
ATOM 571 C CA . LEU A 1 72 ? 5.531 -5.504 2.148 1.00 93.06 72 LEU A CA 1
ATOM 572 C C . LEU A 1 72 ? 6.005 -4.153 2.712 1.00 93.06 72 LEU A C 1
ATOM 574 O O . LEU A 1 72 ? 6.737 -3.406 2.061 1.00 93.06 72 LEU A O 1
ATOM 578 N N . VAL A 1 73 ? 5.594 -3.832 3.940 1.00 89.31 73 VAL A N 1
ATOM 579 C CA . VAL A 1 73 ? 5.988 -2.599 4.632 1.00 89.31 73 VAL A CA 1
ATOM 580 C C . VAL A 1 73 ? 6.596 -2.901 6.000 1.00 89.31 73 VAL A C 1
ATOM 582 O O . VAL A 1 73 ? 6.452 -3.991 6.546 1.00 89.31 73 VAL A O 1
ATOM 585 N N . SER A 1 74 ? 7.289 -1.921 6.581 1.00 90.81 74 SER A N 1
ATOM 586 C CA . SER A 1 74 ? 7.821 -2.062 7.937 1.00 90.81 74 SER A CA 1
ATOM 587 C C . SER A 1 74 ? 6.701 -2.101 8.982 1.00 90.81 74 SER A C 1
ATOM 589 O O . SER A 1 74 ? 5.641 -1.499 8.796 1.00 90.81 74 SER A O 1
ATOM 591 N N . ASN A 1 75 ? 6.967 -2.744 10.124 1.00 88.38 75 ASN A N 1
ATOM 592 C CA . ASN A 1 75 ? 6.035 -2.771 11.258 1.00 88.38 75 ASN A CA 1
ATOM 593 C C . ASN A 1 75 ? 5.619 -1.352 11.687 1.00 88.38 75 ASN A C 1
ATOM 595 O O . ASN A 1 75 ? 4.435 -1.092 11.854 1.00 88.38 75 ASN A O 1
ATOM 599 N N . GLY A 1 76 ? 6.570 -0.411 11.767 1.00 89.62 76 GLY A N 1
ATOM 600 C CA . GLY A 1 76 ? 6.269 0.982 12.119 1.00 89.62 76 GLY A CA 1
ATOM 601 C C . GLY A 1 76 ? 5.372 1.697 11.100 1.00 89.62 76 GLY A C 1
ATOM 602 O O . GLY A 1 76 ? 4.521 2.495 11.487 1.00 89.62 76 GLY A O 1
ATOM 603 N N . ASN A 1 77 ? 5.505 1.386 9.803 1.00 90.56 77 ASN A N 1
ATOM 604 C CA . ASN A 1 77 ? 4.609 1.936 8.787 1.00 90.56 77 ASN A CA 1
ATOM 605 C C . ASN A 1 77 ? 3.190 1.361 8.916 1.00 90.56 77 ASN A C 1
ATOM 607 O O . ASN A 1 77 ? 2.234 2.129 8.840 1.00 90.56 77 ASN A O 1
ATOM 611 N N . VAL A 1 78 ? 3.042 0.046 9.158 1.00 93.06 78 VAL A N 1
ATOM 612 C CA . VAL A 1 78 ? 1.720 -0.564 9.413 1.00 93.06 78 VAL A CA 1
ATOM 613 C C . VAL A 1 78 ? 1.045 0.096 10.598 1.00 93.06 78 VAL A C 1
ATOM 615 O O . VAL A 1 78 ? -0.091 0.533 10.451 1.00 93.06 78 VAL A O 1
ATOM 618 N N . THR A 1 79 ? 1.739 0.216 11.732 1.00 92.38 79 THR A N 1
ATOM 619 C CA . THR A 1 79 ? 1.183 0.849 12.934 1.00 92.38 79 THR A CA 1
ATOM 620 C C . THR A 1 79 ? 0.664 2.247 12.616 1.00 92.38 79 THR A C 1
ATOM 622 O O . THR A 1 79 ? -0.514 2.512 12.811 1.00 92.38 79 THR A O 1
ATOM 625 N N . GLY A 1 80 ? 1.469 3.097 11.969 1.00 93.19 80 GLY A N 1
ATOM 626 C CA . GLY A 1 80 ? 1.015 4.439 11.600 1.00 93.19 80 GLY A CA 1
ATOM 627 C C . GLY A 1 80 ? -0.136 4.469 10.582 1.00 93.19 80 GLY A C 1
ATOM 628 O O . GLY A 1 80 ? -0.906 5.428 10.543 1.00 93.19 80 GLY A O 1
ATOM 629 N N . ILE A 1 81 ? -0.272 3.471 9.702 1.00 93.12 81 ILE A N 1
ATOM 630 C CA . ILE A 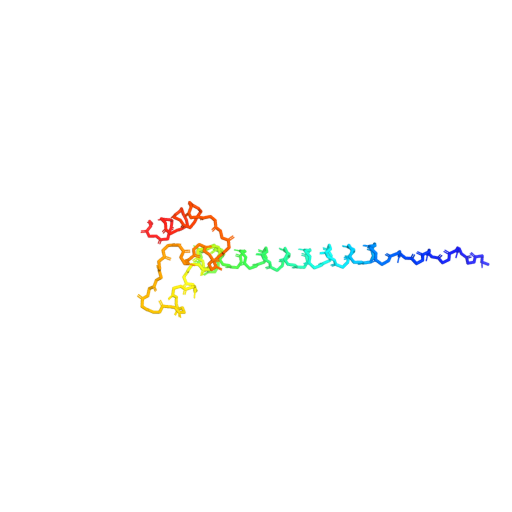1 81 ? -1.435 3.363 8.801 1.00 93.12 81 ILE A CA 1
ATOM 631 C C . ILE A 1 81 ? -2.686 2.970 9.589 1.00 93.12 81 ILE A C 1
ATOM 633 O O . ILE A 1 81 ? -3.723 3.603 9.391 1.00 93.12 81 ILE A O 1
ATOM 637 N N . VAL A 1 82 ? -2.581 1.967 10.464 1.00 92.88 82 VAL A N 1
ATOM 638 C CA . VAL A 1 82 ? -3.690 1.478 11.291 1.00 92.88 82 VAL A CA 1
ATOM 639 C C . VAL A 1 82 ? -4.158 2.555 12.264 1.00 92.88 82 VAL A C 1
ATOM 641 O O . VAL A 1 82 ? -5.356 2.796 12.341 1.00 92.88 82 VAL A O 1
ATOM 644 N N . ASP A 1 83 ? -3.246 3.277 12.916 1.00 93.56 83 ASP A N 1
ATOM 645 C CA . ASP A 1 83 ? -3.600 4.377 13.823 1.00 93.56 83 ASP A CA 1
ATOM 646 C C . ASP A 1 83 ? -4.456 5.431 13.109 1.00 93.56 83 ASP A C 1
ATOM 648 O O . ASP A 1 83 ? -5.474 5.869 13.630 1.00 93.56 83 ASP A O 1
ATOM 652 N N . ARG A 1 84 ? -4.110 5.766 11.857 1.00 90.38 84 ARG A N 1
ATOM 653 C CA . ARG A 1 84 ? -4.876 6.696 11.006 1.00 90.38 84 ARG A CA 1
ATOM 654 C C . ARG A 1 84 ? -6.182 6.126 10.442 1.00 90.38 84 ARG A C 1
ATOM 656 O O . ARG A 1 84 ? -6.880 6.859 9.743 1.00 90.38 84 ARG A O 1
ATOM 663 N N . LEU A 1 85 ? -6.435 4.827 10.595 1.00 90.31 85 LEU A N 1
ATOM 664 C CA . LEU A 1 85 ? -7.699 4.180 10.221 1.00 90.31 85 LEU A CA 1
ATOM 665 C C . LEU A 1 85 ? -8.701 4.199 11.374 1.00 90.31 85 LEU A C 1
ATOM 667 O O . LEU A 1 85 ? -9.898 4.258 11.115 1.00 90.31 85 LEU A O 1
ATOM 671 N N . VAL A 1 86 ? -8.214 4.108 12.614 1.00 89.75 86 VAL A N 1
ATOM 672 C CA . VAL A 1 86 ? -9.056 4.078 13.820 1.00 89.75 86 VAL A CA 1
ATOM 673 C C . VAL A 1 86 ? -9.252 5.454 14.461 1.00 89.75 86 VAL A C 1
ATOM 675 O O . VAL A 1 86 ? -10.155 5.600 15.281 1.00 89.75 86 VAL A O 1
ATOM 678 N N . SER A 1 87 ? -8.426 6.442 14.099 1.00 79.75 87 SER A N 1
ATOM 679 C CA . SER A 1 87 ? -8.582 7.857 14.468 1.00 79.75 87 SER A CA 1
ATOM 680 C C . SER A 1 87 ? -9.575 8.583 13.568 1.00 79.75 87 SER A C 1
ATOM 682 O O . SER A 1 87 ? -10.411 9.334 14.106 1.00 79.75 87 SER A O 1
#

pLDDT: mean 90.17, std 10.75, range [49.62, 98.38]

Foldseek 3Di:
DDDDDDPDDDDPVVVVVVVVVVVVVVVVVVQVVVQVCCCPPPVDGPVLVLLVVVCVVVVVGDDLVRSCVVVVHDSVVSVVSVVVNVD

Secondary structure (DSSP, 8-state):
--PPPPPPPPPHHHHHHHHHHHHHHHHHHHHHHHHHHHHHHHS--HHHHHHHHHHHH-TT---HHHHHHHHT--HHHHHHHHHHHH-

Sequence (87 aa):
MVAGPLPAPSGPGKDRLRLWIRLLRASRTIEAELRERLKKEFNTTLPRFDVMAALYRAPEGMLMSDLSRFLLVSNGNVTGIVDRLVS

Radius of gyration: 20.77 Å; chains: 1; bounding box: 37×26×64 Å